Protein AF-G5SDX4-F1 (afdb_monomer)

pLDDT: mean 75.21, std 21.49, range [29.33, 97.44]

Organism: NCBI:txid913086

Sequence (169 aa):
MANFPASLLILNGKSADNQPLREAITLLRDEGIQIHVRVTWEKGDAQRYVDEARRLGVETVIAGGGDGTINEVSTALIQIRDGVAPALGLLPLGTANDFATSAGIPEALDKALKLAIAGNAMEIDMARVNDKTCFMARVNDKTCFKNLFYQYGDGRFWHPYYHRNAGKT

Secondary structure (DSSP, 8-state):
---PPPEEEEEEGGGTT-HHHHHHHHHHHHTT--EEEEEE-STTHHHHHHHHHHHHT-SEEEEEESHHHHHHHHHHHTT--SSPPPEEEEEE-SS--HHHHHTT--SSHHHHHHHHHHSPEEEEEEEEETTEEEEE---SS--EEEEEEEE-TTS-EE-TT--------

Mean predicted ali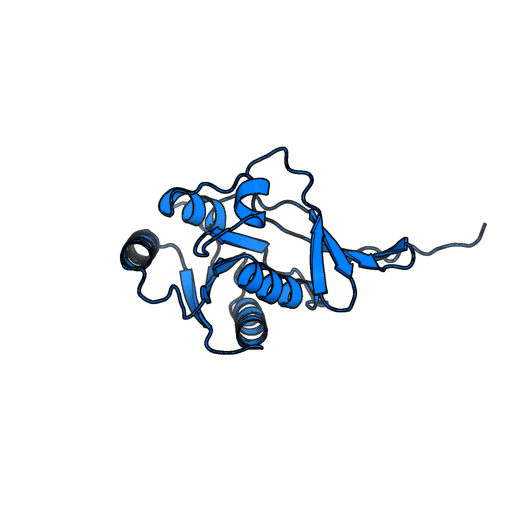gned error: 10.21 Å

Nearest PDB structures (foldseek):
  2p1r-assembly2_B  TM=9.571E-01  e=3.984E-21  Salmonella enterica subsp. enterica serovar Typhimurium str. LT2
  2p1r-assembly2_D  TM=9.545E-01  e=5.452E-21  Salmonella enterica subsp. enterica serovar Typhimurium str. LT2
  2jgr-assembly1_A  TM=9.583E-01  e=5.080E-18  Escherichia coli BL21
  2bon-assembly1_A  TM=9.652E-01  e=6.131E-18  Escherichia coli BL21(DE3)
  2bon-assembly2_B  TM=9.629E-01  e=1.475E-17  Escherichia coli BL21(DE3)

Solvent-accessible surface area (backbone atoms only — not comparable to full-atom values): 9658 Å² total; per-residue (Å²): 130,87,85,62,62,37,30,32,36,44,29,37,54,93,54,67,81,46,58,71,57,55,53,53,54,49,56,42,41,76,74,68,40,50,70,46,80,45,73,33,88,57,91,62,40,45,41,56,49,50,56,45,35,58,77,71,64,31,51,25,38,27,26,34,19,25,58,69,45,43,41,45,41,48,58,39,50,71,66,58,81,75,81,84,67,51,24,45,14,60,32,76,61,38,93,77,25,61,62,42,56,64,39,54,50,53,83,51,63,71,57,14,50,48,37,39,61,73,39,63,66,40,72,42,43,29,38,46,57,95,94,38,72,42,79,50,77,88,63,87,63,74,61,22,36,32,66,72,36,39,40,45,91,83,79,50,77,49,54,102,84,58,87,73,79,79,71,86,128

Structure (mmCIF, N/CA/C/O backbone):
data_AF-G5SDX4-F1
#
_entry.id   AF-G5SDX4-F1
#
loop_
_atom_site.group_PDB
_atom_site.id
_atom_site.type_symbol
_atom_site.label_atom_id
_atom_site.label_alt_id
_atom_site.label_comp_id
_atom_site.label_asym_id
_atom_site.label_entity_id
_atom_site.label_seq_id
_atom_site.pdbx_PDB_ins_code
_atom_site.Cartn_x
_atom_site.Cartn_y
_atom_site.Cartn_z
_atom_site.occupancy
_atom_site.B_iso_or_equiv
_atom_site.auth_seq_id
_atom_site.auth_comp_id
_atom_site.auth_asym_id
_atom_site.auth_atom_id
_atom_site.pdbx_PDB_model_num
ATOM 1 N N . MET A 1 1 ? -23.422 -2.905 11.699 1.00 45.56 1 MET A N 1
ATOM 2 C CA . MET A 1 1 ? -21.952 -2.766 11.619 1.00 45.56 1 MET A CA 1
ATOM 3 C C . MET A 1 1 ? -21.608 -2.471 10.175 1.00 45.56 1 MET A C 1
ATOM 5 O O . MET A 1 1 ? -22.150 -3.142 9.306 1.00 45.56 1 MET A O 1
ATOM 9 N N . ALA A 1 2 ? -20.837 -1.417 9.909 1.00 53.84 2 ALA A N 1
ATOM 10 C CA . ALA A 1 2 ? -20.382 -1.137 8.552 1.00 53.84 2 ALA A CA 1
ATOM 11 C C . ALA A 1 2 ? -19.448 -2.278 8.123 1.00 53.84 2 ALA A C 1
ATOM 13 O O . ALA A 1 2 ? -18.515 -2.609 8.851 1.00 53.84 2 ALA A O 1
ATOM 14 N N . ASN A 1 3 ? -19.748 -2.926 7.000 1.00 62.22 3 ASN A N 1
ATOM 15 C CA . ASN A 1 3 ? -18.909 -3.988 6.462 1.00 62.22 3 ASN A CA 1
ATOM 16 C C . ASN A 1 3 ? -17.729 -3.324 5.751 1.00 62.22 3 ASN A C 1
ATOM 18 O O . ASN A 1 3 ? -17.895 -2.813 4.644 1.00 62.22 3 ASN A O 1
ATOM 22 N N . PHE A 1 4 ? -16.575 -3.257 6.411 1.00 72.12 4 PHE A N 1
ATOM 23 C CA . PHE A 1 4 ? -15.359 -2.772 5.771 1.00 72.12 4 PHE A CA 1
ATOM 24 C C . PHE A 1 4 ? -14.707 -3.921 5.005 1.00 72.12 4 PHE A C 1
ATOM 26 O O . PHE A 1 4 ? -14.547 -5.007 5.570 1.00 72.12 4 PHE A O 1
ATOM 33 N N . PRO A 1 5 ? -14.335 -3.708 3.737 1.00 78.12 5 PRO A N 1
ATOM 34 C CA . PRO A 1 5 ? -13.662 -4.737 2.973 1.00 78.12 5 PRO A CA 1
ATOM 35 C C . PRO A 1 5 ? -12.299 -5.066 3.592 1.00 78.12 5 PRO A C 1
ATOM 37 O O . PRO A 1 5 ? -11.623 -4.199 4.156 1.00 78.12 5 PRO A O 1
ATOM 40 N N . ALA A 1 6 ? -11.887 -6.330 3.489 1.00 91.06 6 ALA A N 1
ATOM 41 C CA . ALA A 1 6 ? -10.579 -6.752 3.969 1.00 91.06 6 ALA A CA 1
ATOM 42 C C . ALA A 1 6 ? -9.470 -6.046 3.176 1.00 91.06 6 ALA A C 1
ATOM 44 O O . ALA A 1 6 ? -9.576 -5.857 1.960 1.00 91.06 6 ALA A O 1
ATOM 45 N N . SER A 1 7 ? -8.393 -5.678 3.868 1.00 92.75 7 SER A N 1
ATOM 46 C CA . SER A 1 7 ? -7.263 -4.953 3.287 1.00 92.75 7 SER A CA 1
ATOM 47 C C . SER A 1 7 ? -5.923 -5.573 3.677 1.00 92.75 7 SER A C 1
ATOM 49 O O . SER A 1 7 ? -5.791 -6.206 4.728 1.00 92.75 7 SER A O 1
ATOM 51 N N . LEU A 1 8 ? -4.909 -5.399 2.827 1.00 96.38 8 LEU A N 1
ATOM 52 C CA . LEU A 1 8 ? -3.530 -5.797 3.109 1.00 96.38 8 LEU A CA 1
ATOM 53 C C . LEU A 1 8 ? -2.595 -4.595 2.973 1.00 96.38 8 LEU A C 1
ATOM 55 O O . LEU A 1 8 ? -2.401 -4.071 1.883 1.00 96.38 8 LEU A O 1
ATOM 59 N N . LEU A 1 9 ? -1.983 -4.182 4.080 1.00 96.38 9 LEU A N 1
ATOM 60 C CA . LEU A 1 9 ? -0.945 -3.160 4.129 1.00 96.38 9 LEU A CA 1
ATOM 61 C C . LEU A 1 9 ? 0.430 -3.780 3.865 1.00 96.38 9 LEU A C 1
ATOM 63 O O . LEU A 1 9 ? 0.908 -4.605 4.647 1.00 96.38 9 LEU A O 1
ATOM 67 N N . ILE A 1 10 ? 1.077 -3.338 2.789 1.00 96.75 10 ILE A N 1
ATOM 68 C CA . ILE A 1 10 ? 2.476 -3.619 2.468 1.00 96.75 10 ILE A CA 1
ATOM 69 C C . ILE A 1 10 ? 3.306 -2.438 2.968 1.00 96.75 10 ILE A C 1
ATOM 71 O O . ILE A 1 10 ? 3.282 -1.356 2.385 1.00 96.75 10 ILE A O 1
ATOM 75 N N . LEU A 1 11 ? 4.018 -2.645 4.068 1.00 95.88 11 LEU A N 1
ATOM 76 C CA . LEU A 1 11 ? 4.805 -1.634 4.758 1.00 95.88 11 LEU A CA 1
ATOM 77 C C . LEU A 1 11 ? 6.280 -1.744 4.369 1.00 95.88 11 LEU A C 1
ATOM 79 O O . LEU A 1 11 ? 6.868 -2.824 4.430 1.00 95.88 11 LEU A O 1
ATOM 83 N N . ASN A 1 12 ? 6.895 -0.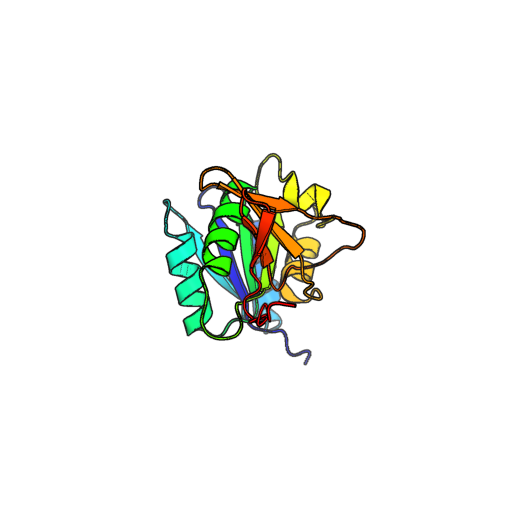620 4.014 1.00 92.94 12 ASN A N 1
ATOM 84 C CA . ASN A 1 12 ? 8.335 -0.554 3.811 1.00 92.94 12 ASN A CA 1
ATOM 85 C C . ASN A 1 12 ? 9.069 -0.854 5.127 1.00 92.94 12 ASN A C 1
ATOM 87 O O . ASN A 1 12 ? 8.750 -0.256 6.154 1.00 92.94 12 ASN A O 1
ATOM 91 N N . GLY A 1 13 ? 10.087 -1.720 5.099 1.00 89.44 13 GLY A N 1
ATOM 92 C CA . GLY A 1 13 ? 10.894 -2.043 6.280 1.00 89.44 13 GLY A CA 1
ATOM 93 C C . GLY A 1 13 ? 11.482 -0.825 7.004 1.00 89.44 13 GLY A C 1
ATOM 94 O O . GLY A 1 13 ? 11.585 -0.842 8.227 1.00 89.44 13 GLY A O 1
ATOM 95 N N . LYS A 1 14 ? 11.781 0.267 6.284 1.00 87.50 14 LYS A N 1
ATOM 96 C CA . LYS A 1 14 ? 12.267 1.534 6.869 1.00 87.50 14 LYS A CA 1
ATOM 97 C C . LYS A 1 14 ? 11.225 2.282 7.706 1.00 87.50 14 LYS A C 1
ATOM 99 O O . LYS A 1 14 ? 11.592 3.205 8.418 1.00 87.50 14 LYS A O 1
ATOM 104 N N . SER A 1 15 ? 9.951 1.918 7.588 1.00 86.50 15 SER A N 1
ATOM 105 C CA . SER A 1 15 ? 8.822 2.544 8.284 1.00 86.50 15 SER A CA 1
ATOM 106 C C . SER A 1 15 ? 8.154 1.581 9.279 1.00 86.50 15 SER A C 1
ATOM 108 O O . SER A 1 15 ? 7.056 1.855 9.763 1.00 86.50 15 SER A O 1
ATOM 110 N N . ALA A 1 16 ? 8.773 0.428 9.561 1.00 85.81 16 ALA A N 1
ATOM 111 C CA . ALA A 1 16 ? 8.187 -0.644 10.369 1.00 85.81 16 ALA A CA 1
ATOM 112 C C . ALA A 1 16 ? 8.127 -0.343 11.879 1.00 85.81 16 ALA A C 1
ATOM 114 O O . ALA A 1 16 ? 7.324 -0.939 12.603 1.00 85.81 16 ALA A O 1
ATOM 115 N N . ASP A 1 17 ? 8.960 0.578 12.356 1.00 88.69 17 ASP A N 1
ATOM 116 C CA . ASP A 1 17 ? 9.029 1.048 13.742 1.00 88.69 17 ASP A CA 1
ATOM 117 C C . ASP A 1 17 ? 8.058 2.206 14.039 1.00 88.69 17 ASP A C 1
ATOM 119 O O . ASP A 1 17 ? 8.057 2.754 15.141 1.00 88.69 17 ASP A O 1
ATOM 123 N N . ASN A 1 18 ? 7.179 2.549 13.092 1.00 89.56 18 ASN A N 1
ATOM 124 C CA . ASN A 1 18 ? 6.201 3.617 13.256 1.00 89.56 18 ASN A CA 1
ATOM 125 C C . ASN A 1 18 ? 5.128 3.242 14.299 1.00 89.56 18 ASN A C 1
ATOM 127 O O . ASN A 1 18 ? 4.150 2.544 14.016 1.00 89.56 18 ASN A O 1
ATOM 131 N N . GLN A 1 19 ? 5.330 3.714 15.529 1.00 91.12 19 GLN A N 1
ATOM 132 C CA . GLN A 1 19 ? 4.448 3.446 16.662 1.00 91.12 19 GLN A CA 1
ATOM 133 C C . GLN A 1 19 ? 3.023 4.015 16.474 1.00 91.12 19 GLN A C 1
ATOM 135 O O . GLN A 1 19 ? 2.074 3.248 16.660 1.00 91.12 19 GLN A O 1
ATOM 140 N N . PRO A 1 20 ? 2.828 5.269 16.007 1.00 90.56 20 PRO A N 1
ATOM 141 C CA . PRO A 1 20 ? 1.492 5.781 15.684 1.00 90.56 20 PRO A CA 1
ATOM 142 C C . PRO A 1 20 ? 0.721 4.916 14.677 1.00 90.56 20 PRO A C 1
ATOM 144 O O . PRO A 1 20 ? -0.483 4.710 14.819 1.00 90.56 20 PRO A O 1
ATOM 147 N N . LEU A 1 21 ? 1.406 4.359 13.672 1.00 91.50 21 LEU A N 1
ATOM 148 C CA . LEU A 1 21 ? 0.796 3.447 12.702 1.00 91.50 21 LEU A CA 1
ATOM 149 C C . LEU A 1 21 ? 0.330 2.148 13.353 1.00 91.50 21 LEU A C 1
ATOM 151 O O . LEU A 1 21 ? -0.766 1.667 13.064 1.00 91.50 21 LEU A O 1
ATOM 155 N N . ARG A 1 22 ? 1.152 1.577 14.234 1.00 92.38 22 ARG A N 1
ATOM 156 C CA . ARG A 1 22 ? 0.802 0.359 14.969 1.00 92.38 22 ARG A CA 1
ATOM 157 C C . ARG A 1 22 ? -0.449 0.567 15.818 1.00 92.38 22 ARG A C 1
ATOM 159 O O . ARG A 1 22 ? -1.332 -0.290 15.810 1.00 92.38 22 ARG A O 1
ATOM 166 N N . GLU A 1 23 ? -0.525 1.689 16.521 1.00 92.69 23 GLU A N 1
ATOM 167 C CA . GLU A 1 23 ? -1.681 2.060 17.341 1.00 92.69 23 GLU A CA 1
ATOM 168 C C . GLU A 1 23 ? -2.931 2.249 16.477 1.00 92.69 23 GLU A C 1
ATOM 170 O O . GLU A 1 23 ? -3.952 1.620 16.746 1.00 92.69 23 GLU A O 1
ATOM 175 N N . ALA A 1 24 ? -2.831 2.994 15.371 1.00 91.12 24 ALA A N 1
ATOM 176 C CA . ALA A 1 24 ? -3.942 3.193 14.441 1.00 91.12 24 ALA A CA 1
ATOM 177 C C . ALA A 1 24 ? -4.472 1.872 13.850 1.00 91.12 24 ALA A C 1
ATOM 179 O O . ALA A 1 24 ? -5.679 1.650 13.811 1.00 91.12 24 ALA A O 1
ATOM 180 N N . ILE A 1 25 ? -3.587 0.959 13.432 1.00 92.38 25 ILE A N 1
ATOM 181 C CA . ILE A 1 25 ? -3.988 -0.364 12.921 1.00 92.38 25 ILE A CA 1
ATOM 182 C C . ILE A 1 25 ? -4.669 -1.194 14.013 1.00 92.38 25 ILE A C 1
ATOM 184 O O . ILE A 1 25 ? -5.605 -1.936 13.720 1.00 92.38 25 ILE A O 1
ATOM 188 N N . THR A 1 26 ? -4.196 -1.098 15.257 1.00 93.12 26 THR A N 1
ATOM 189 C CA . THR A 1 26 ? -4.759 -1.849 16.388 1.00 93.12 26 THR A CA 1
ATOM 190 C C . THR A 1 26 ? -6.174 -1.371 16.688 1.00 93.12 26 THR A C 1
ATOM 192 O O . THR A 1 26 ? -7.085 -2.190 16.713 1.00 93.12 26 THR A O 1
ATOM 195 N N . LEU A 1 27 ? -6.381 -0.054 16.763 1.00 91.06 27 LEU A N 1
ATOM 196 C CA . LEU A 1 27 ? -7.704 0.545 16.952 1.00 91.06 27 LEU A CA 1
ATOM 197 C C . LEU A 1 27 ? -8.697 0.106 15.866 1.00 91.06 27 LEU A C 1
ATOM 199 O O . LEU A 1 27 ? -9.804 -0.320 16.174 1.00 91.06 27 LEU A O 1
ATOM 203 N N . LEU A 1 28 ? -8.290 0.127 14.594 1.00 89.50 28 LEU A N 1
ATOM 204 C CA . LEU A 1 28 ? -9.163 -0.301 13.494 1.00 89.50 28 LEU A CA 1
ATOM 205 C C . LEU A 1 28 ? -9.486 -1.803 13.547 1.00 89.50 28 LEU A C 1
ATOM 207 O O . LEU A 1 28 ? -10.594 -2.212 13.201 1.00 89.50 28 LEU A O 1
ATOM 211 N N . ARG A 1 29 ? -8.542 -2.638 13.994 1.00 92.12 29 ARG A N 1
ATOM 212 C CA . ARG A 1 29 ? -8.796 -4.072 14.204 1.00 92.12 29 ARG A CA 1
ATOM 213 C C . ARG A 1 29 ? -9.771 -4.314 15.350 1.00 92.12 29 ARG A C 1
ATOM 215 O O . ARG A 1 29 ? -10.634 -5.177 15.210 1.00 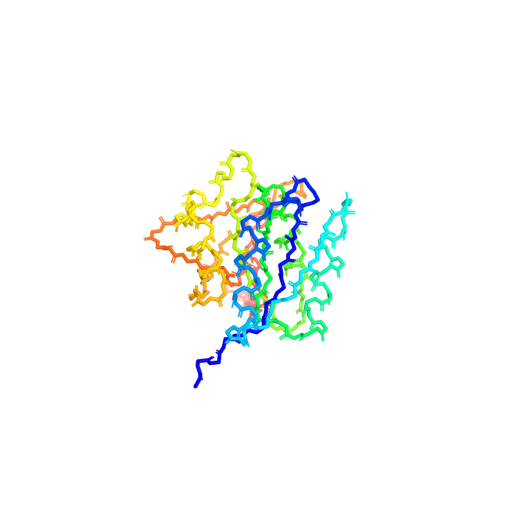92.12 29 ARG A O 1
ATOM 222 N N . ASP A 1 30 ? -9.670 -3.542 16.428 1.00 91.44 30 ASP A N 1
ATOM 223 C CA . ASP A 1 30 ? -10.601 -3.603 17.560 1.00 91.44 30 ASP A CA 1
ATOM 224 C C . ASP A 1 30 ? -12.020 -3.160 17.153 1.00 91.44 30 ASP A C 1
ATOM 226 O O . ASP A 1 30 ? -13.010 -3.680 17.666 1.00 91.44 30 ASP A O 1
ATOM 230 N N . GLU A 1 31 ? -12.135 -2.274 16.158 1.00 88.88 31 GLU A N 1
ATOM 231 C CA . GLU A 1 31 ? -13.402 -1.904 15.505 1.00 88.88 31 GLU A CA 1
ATOM 232 C C . GLU A 1 31 ? -13.949 -2.983 14.542 1.00 88.88 31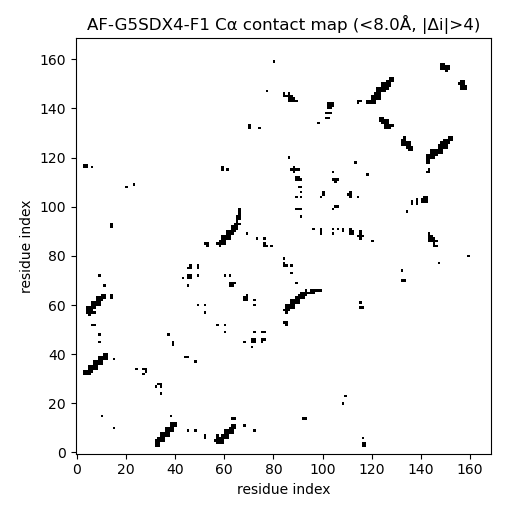 GLU A C 1
ATOM 234 O O . GLU A 1 31 ? -15.028 -2.821 13.964 1.00 88.88 31 GLU A O 1
ATOM 239 N N . GLY A 1 32 ? -13.237 -4.102 14.377 1.00 88.56 32 GLY A N 1
ATOM 240 C CA . GLY A 1 32 ? -13.635 -5.237 13.542 1.00 88.56 32 GLY A CA 1
ATOM 241 C C . GLY A 1 32 ? -13.162 -5.163 12.087 1.00 88.56 32 GLY A C 1
ATOM 242 O O . GLY A 1 32 ? -13.580 -5.985 11.269 1.00 88.56 32 GLY A O 1
ATOM 243 N N . ILE A 1 33 ? -12.291 -4.210 11.739 1.00 90.06 33 ILE A N 1
ATOM 244 C CA . ILE A 1 33 ? -11.752 -4.070 10.381 1.00 90.06 33 ILE A CA 1
ATOM 245 C C . ILE A 1 33 ? -10.624 -5.081 10.163 1.00 90.06 33 ILE A C 1
ATOM 247 O O . ILE A 1 33 ? -9.641 -5.141 10.907 1.00 90.06 33 ILE A O 1
ATOM 251 N N . GLN A 1 34 ? -10.728 -5.866 9.091 1.00 92.50 34 GLN A N 1
ATOM 252 C CA . GLN A 1 34 ? -9.705 -6.841 8.725 1.00 92.50 34 GLN A CA 1
ATOM 253 C C . GLN A 1 34 ? -8.560 -6.172 7.958 1.00 92.50 34 GLN A C 1
ATOM 255 O O . GLN A 1 34 ? -8.676 -5.863 6.772 1.00 92.50 34 GLN A O 1
ATOM 260 N N . ILE A 1 35 ? -7.436 -5.967 8.649 1.00 94.19 35 ILE A N 1
ATOM 261 C CA . ILE A 1 35 ? -6.215 -5.386 8.076 1.00 94.19 35 ILE A CA 1
ATOM 262 C C . ILE A 1 35 ? -5.057 -6.365 8.262 1.00 94.19 35 ILE A C 1
ATOM 264 O O . ILE A 1 35 ? -4.541 -6.541 9.373 1.00 94.19 35 ILE A O 1
ATOM 268 N N . HIS A 1 36 ? -4.608 -6.985 7.176 1.00 96.06 36 HIS A N 1
ATOM 269 C CA . HIS A 1 36 ? -3.363 -7.746 7.138 1.00 96.06 36 HIS A CA 1
ATOM 270 C C . HIS A 1 36 ? -2.178 -6.789 7.012 1.00 96.06 36 HIS A C 1
ATOM 272 O O . HIS A 1 36 ? -2.270 -5.772 6.337 1.00 96.06 36 HIS A O 1
ATOM 278 N N . VAL A 1 37 ? -1.051 -7.104 7.652 1.00 96.56 37 VAL A N 1
ATOM 279 C CA . VAL A 1 37 ? 0.169 -6.287 7.563 1.00 96.56 37 VAL A CA 1
ATOM 280 C C . VAL A 1 37 ? 1.323 -7.180 7.138 1.00 96.56 37 VAL A C 1
ATOM 282 O O . VAL A 1 37 ? 1.532 -8.251 7.716 1.00 96.56 37 VAL A O 1
ATOM 285 N N . ARG A 1 38 ? 2.063 -6.750 6.121 1.00 97.44 38 ARG A N 1
ATOM 286 C CA . ARG A 1 38 ? 3.277 -7.395 5.624 1.00 97.44 38 ARG A CA 1
ATOM 287 C C . ARG A 1 38 ? 4.373 -6.352 5.523 1.00 97.44 38 ARG A C 1
ATOM 289 O O . ARG A 1 38 ? 4.123 -5.250 5.052 1.00 97.44 38 ARG A O 1
ATOM 296 N N . VAL A 1 39 ? 5.569 -6.696 5.979 1.00 96.75 39 VAL A N 1
ATOM 297 C CA . VAL A 1 39 ? 6.729 -5.803 5.927 1.00 96.75 39 VAL A CA 1
ATOM 298 C C . VAL A 1 39 ? 7.664 -6.302 4.834 1.00 96.75 39 VAL A C 1
ATOM 300 O O . VAL A 1 39 ? 7.958 -7.500 4.774 1.00 96.75 39 VAL A O 1
ATOM 303 N N . THR A 1 40 ? 8.083 -5.405 3.946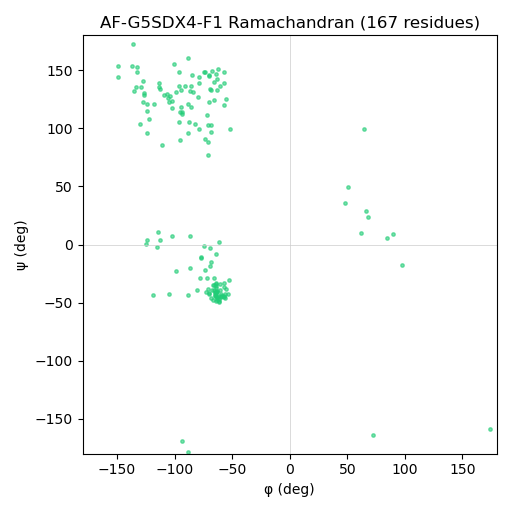 1.00 95.12 40 THR A N 1
ATOM 304 C CA . THR A 1 40 ? 9.076 -5.706 2.911 1.00 95.12 40 THR A CA 1
ATOM 305 C C . THR A 1 40 ? 10.487 -5.547 3.461 1.00 95.12 40 THR A C 1
ATOM 307 O O . THR A 1 40 ? 10.757 -4.682 4.297 1.00 95.12 40 THR A O 1
ATOM 310 N N . TRP A 1 41 ? 11.392 -6.386 2.976 1.00 92.38 41 TRP A N 1
ATOM 311 C CA . TRP A 1 41 ? 12.815 -6.351 3.284 1.00 92.38 41 TRP A CA 1
ATOM 312 C C . TRP A 1 41 ? 13.641 -6.119 2.016 1.00 92.38 41 TRP A C 1
ATOM 314 O O . TRP A 1 41 ? 14.531 -5.269 2.010 1.00 92.38 41 TRP A O 1
ATOM 324 N N . GLU A 1 42 ? 13.292 -6.796 0.920 1.00 90.81 42 GLU A N 1
ATOM 325 C CA . GLU A 1 42 ? 13.987 -6.687 -0.363 1.00 90.81 42 GLU A CA 1
ATOM 326 C C . GLU A 1 42 ? 13.040 -6.581 -1.567 1.00 90.81 42 GLU A C 1
ATOM 328 O O . GLU A 1 42 ? 11.816 -6.716 -1.472 1.00 90.81 42 GLU A O 1
ATOM 333 N N . LYS A 1 43 ? 13.627 -6.316 -2.740 1.00 85.88 43 LYS A N 1
ATOM 334 C CA . LYS A 1 43 ? 12.884 -6.249 -4.002 1.00 85.88 43 LYS A CA 1
ATOM 335 C C . LYS A 1 43 ? 12.207 -7.586 -4.293 1.00 85.88 43 LYS A C 1
ATOM 337 O O . LYS A 1 43 ? 12.827 -8.637 -4.195 1.00 85.88 43 LYS A O 1
ATOM 342 N N . GLY A 1 44 ? 10.952 -7.527 -4.728 1.00 88.44 44 GLY A N 1
ATOM 343 C CA . GLY A 1 44 ? 10.135 -8.709 -5.025 1.00 88.44 44 GLY A CA 1
ATOM 344 C C . GLY A 1 44 ? 9.197 -9.115 -3.886 1.00 88.44 44 GLY A C 1
ATOM 345 O O . GLY A 1 44 ? 8.184 -9.763 -4.147 1.00 88.44 44 GLY A O 1
ATOM 346 N N . ASP A 1 45 ? 9.435 -8.649 -2.656 1.00 94.12 45 ASP A N 1
ATOM 347 C CA . ASP A 1 45 ? 8.514 -8.884 -1.539 1.00 94.12 45 ASP A CA 1
ATOM 348 C C . ASP A 1 45 ? 7.125 -8.289 -1.806 1.00 94.12 45 ASP A C 1
ATOM 350 O O . ASP A 1 45 ? 6.113 -8.924 -1.512 1.00 94.12 45 ASP A O 1
ATOM 354 N N . ALA A 1 46 ? 7.062 -7.102 -2.420 1.00 93.25 46 ALA A N 1
ATOM 355 C CA . ALA A 1 46 ? 5.799 -6.472 -2.800 1.00 93.25 46 ALA A CA 1
ATOM 356 C C . ALA A 1 46 ? 4.961 -7.378 -3.719 1.00 93.25 46 ALA A C 1
ATOM 358 O O . ALA A 1 46 ? 3.776 -7.571 -3.462 1.00 93.25 46 ALA A O 1
ATOM 359 N N . GLN A 1 47 ? 5.582 -8.001 -4.730 1.00 93.06 47 GLN A N 1
ATOM 360 C CA . GLN A 1 47 ? 4.908 -8.956 -5.617 1.00 93.06 47 GLN A CA 1
ATOM 361 C C . GLN A 1 47 ? 4.383 -10.160 -4.830 1.00 93.06 47 GLN A C 1
ATOM 363 O O . GLN A 1 47 ? 3.205 -10.499 -4.932 1.00 93.06 47 GLN A O 1
ATOM 368 N N . ARG A 1 48 ? 5.230 -10.756 -3.979 1.00 95.50 48 ARG A N 1
ATOM 369 C CA . ARG A 1 48 ? 4.857 -11.907 -3.144 1.00 95.50 48 ARG A CA 1
ATOM 370 C C . ARG A 1 48 ? 3.633 -11.608 -2.275 1.00 95.50 48 ARG A C 1
ATOM 372 O O . ARG A 1 48 ? 2.747 -12.455 -2.150 1.00 95.50 48 ARG A O 1
ATOM 379 N N . TYR A 1 49 ? 3.582 -10.418 -1.681 1.00 97.12 49 TYR A N 1
ATOM 380 C CA . TYR A 1 49 ? 2.476 -10.005 -0.818 1.00 97.12 49 TYR A CA 1
ATOM 381 C C . TYR A 1 49 ? 1.227 -9.579 -1.590 1.00 97.12 49 TYR A C 1
ATOM 383 O O . TYR A 1 49 ? 0.126 -9.792 -1.092 1.00 97.12 49 TYR A O 1
ATOM 391 N N . VAL A 1 50 ? 1.356 -9.052 -2.809 1.00 94.31 50 VAL A N 1
ATOM 392 C CA . VAL A 1 50 ? 0.206 -8.837 -3.702 1.00 94.31 50 VAL A CA 1
ATOM 393 C C . VAL A 1 50 ? -0.421 -10.174 -4.111 1.00 94.31 50 VAL A C 1
ATOM 395 O O . VAL A 1 50 ? -1.641 -10.320 -4.074 1.00 94.31 50 VAL A O 1
ATOM 398 N N . ASP A 1 51 ? 0.383 -11.193 -4.409 1.00 93.50 51 ASP A N 1
ATOM 399 C CA . ASP A 1 51 ? -0.147 -12.530 -4.701 1.00 93.50 51 ASP A CA 1
ATOM 400 C C . ASP A 1 51 ? -0.815 -13.161 -3.470 1.00 93.50 51 ASP A C 1
ATOM 402 O O . ASP A 1 51 ? -1.815 -13.873 -3.583 1.00 93.50 51 ASP A O 1
ATOM 406 N N . GLU A 1 52 ? -0.286 -12.892 -2.275 1.00 95.12 52 GLU A N 1
ATOM 407 C CA . GLU A 1 52 ? -0.924 -13.273 -1.014 1.00 95.12 52 GLU A CA 1
ATOM 408 C C . GLU A 1 52 ? -2.257 -12.552 -0.802 1.00 95.12 52 GLU A C 1
ATOM 410 O O . GLU A 1 52 ? -3.248 -13.202 -0.476 1.00 95.12 52 GLU A O 1
ATOM 415 N N . ALA A 1 53 ? -2.306 -11.246 -1.063 1.00 93.94 53 ALA A N 1
ATOM 416 C CA . ALA A 1 53 ? -3.516 -10.435 -0.998 1.00 93.94 53 ALA A CA 1
ATOM 417 C C . ALA A 1 53 ? -4.639 -11.033 -1.862 1.00 93.94 53 ALA A C 1
ATOM 419 O O . ALA A 1 53 ? -5.774 -11.162 -1.405 1.00 93.94 53 ALA A O 1
ATOM 420 N N . ARG A 1 54 ? -4.308 -11.497 -3.075 1.00 91.44 54 ARG A N 1
ATOM 421 C CA . ARG A 1 54 ? -5.266 -12.186 -3.955 1.00 91.44 54 ARG A CA 1
ATOM 422 C C . ARG A 1 54 ? -5.793 -13.484 -3.355 1.00 91.44 54 ARG A C 1
ATOM 424 O O . ARG A 1 54 ? -6.991 -13.729 -3.417 1.00 91.44 54 ARG A O 1
ATOM 431 N N . ARG A 1 55 ? -4.919 -14.313 -2.772 1.00 91.69 55 ARG A N 1
ATOM 432 C CA . ARG A 1 55 ? -5.333 -15.573 -2.123 1.00 91.69 55 ARG A CA 1
ATOM 433 C C . ARG A 1 55 ? -6.226 -15.330 -0.909 1.00 91.69 55 ARG A C 1
ATOM 435 O O . ARG A 1 55 ? -7.107 -16.137 -0.640 1.00 91.69 55 ARG A O 1
ATOM 442 N N . LEU A 1 56 ? -5.995 -14.229 -0.199 1.00 91.69 56 LEU A N 1
ATOM 443 C CA . LEU A 1 56 ? -6.814 -13.791 0.930 1.00 91.69 56 LEU A CA 1
ATOM 444 C C . LEU A 1 56 ? -8.136 -13.138 0.497 1.00 91.69 56 LEU A C 1
ATOM 446 O O . LEU A 1 56 ? -8.999 -12.925 1.341 1.00 91.69 56 LEU A O 1
ATOM 450 N N . GLY A 1 57 ? -8.305 -12.826 -0.792 1.00 90.31 57 GLY A N 1
ATOM 451 C CA . GLY A 1 57 ? -9.509 -12.179 -1.309 1.00 90.31 57 GLY A CA 1
ATOM 452 C C . GLY A 1 57 ? -9.705 -10.753 -0.793 1.00 90.31 57 GLY A C 1
ATOM 453 O O . GLY A 1 57 ? -10.843 -10.313 -0.656 1.00 90.31 57 GLY A O 1
ATOM 454 N N . VAL A 1 58 ? -8.620 -10.036 -0.471 1.00 90.75 58 VAL A N 1
ATOM 455 C CA . VAL A 1 58 ? -8.725 -8.642 -0.011 1.00 90.75 58 VAL A CA 1
ATOM 456 C C . VAL A 1 58 ? -9.146 -7.732 -1.162 1.00 90.75 58 VAL A C 1
ATOM 458 O O . VAL A 1 58 ? -8.714 -7.919 -2.302 1.00 90.75 58 VAL A O 1
ATOM 461 N N . GLU A 1 59 ? -9.946 -6.710 -0.871 1.00 89.31 59 GLU A N 1
ATOM 462 C CA . GLU A 1 59 ? -10.378 -5.763 -1.905 1.00 89.31 59 GLU A CA 1
ATOM 463 C C . GLU A 1 59 ? -9.383 -4.623 -2.106 1.00 89.31 59 GLU A C 1
ATOM 465 O O . GLU A 1 59 ? -9.394 -4.007 -3.171 1.00 89.31 59 GLU A O 1
ATOM 470 N N . THR A 1 60 ? -8.509 -4.369 -1.124 1.00 90.75 60 THR A N 1
ATOM 471 C CA . THR A 1 60 ? -7.526 -3.282 -1.177 1.00 90.75 60 THR A CA 1
ATOM 472 C C . THR A 1 60 ? -6.145 -3.733 -0.713 1.00 90.75 60 THR A C 1
ATOM 474 O O . THR A 1 60 ? -5.984 -4.305 0.366 1.00 90.75 60 THR A O 1
ATOM 477 N N . VAL A 1 61 ? -5.123 -3.403 -1.500 1.00 94.81 61 VAL A N 1
ATOM 478 C CA . VAL A 1 61 ? -3.713 -3.454 -1.110 1.00 94.81 61 VAL A CA 1
ATOM 479 C C . VAL A 1 61 ? -3.221 -2.031 -0.865 1.00 94.81 61 VAL A C 1
ATOM 481 O O . VAL A 1 61 ? -3.296 -1.176 -1.741 1.00 94.81 61 VAL A O 1
ATOM 484 N N . ILE A 1 62 ? -2.708 -1.769 0.333 1.00 94.50 62 ILE A N 1
ATOM 485 C CA . ILE A 1 62 ? -2.249 -0.447 0.761 1.00 94.50 62 ILE A CA 1
ATOM 486 C C . ILE A 1 62 ? -0.722 -0.407 0.681 1.00 94.50 62 ILE A C 1
ATOM 488 O O . ILE A 1 62 ? -0.047 -1.223 1.307 1.00 94.50 62 ILE A O 1
ATOM 492 N N . ALA A 1 63 ? -0.166 0.550 -0.060 1.00 94.25 63 ALA A N 1
ATOM 493 C CA . ALA A 1 63 ? 1.269 0.805 -0.113 1.00 94.25 63 ALA A CA 1
ATOM 494 C C . ALA A 1 63 ? 1.674 1.781 1.005 1.00 94.25 63 ALA A C 1
ATOM 496 O O . ALA A 1 63 ? 1.409 2.979 0.921 1.00 94.25 63 ALA A O 1
ATOM 497 N N . GLY A 1 64 ? 2.312 1.260 2.056 1.00 94.00 64 GLY A N 1
ATOM 498 C CA . GLY A 1 64 ? 2.844 2.020 3.187 1.00 94.00 64 GLY A CA 1
ATOM 499 C C . GLY A 1 64 ? 4.316 2.350 3.010 1.00 94.00 64 GLY A C 1
ATOM 500 O O . GLY A 1 64 ? 5.186 1.590 3.428 1.00 94.00 64 GLY A O 1
ATOM 501 N N . GLY A 1 65 ? 4.609 3.491 2.400 1.00 91.19 65 GLY A N 1
ATOM 502 C CA . GLY A 1 65 ? 5.980 3.903 2.122 1.00 91.19 65 GLY A CA 1
ATOM 503 C C . GLY A 1 65 ? 6.036 5.179 1.294 1.00 91.19 65 GLY A C 1
ATOM 504 O O . GLY A 1 65 ? 5.083 5.952 1.271 1.00 91.19 65 GLY A O 1
ATOM 505 N N . GLY A 1 66 ? 7.169 5.387 0.623 1.00 88.88 66 GLY A N 1
ATOM 506 C CA . GLY A 1 66 ? 7.328 6.447 -0.377 1.00 88.88 66 GLY A CA 1
ATOM 507 C C . GLY A 1 66 ? 7.043 5.967 -1.800 1.00 88.88 66 GLY A C 1
ATOM 508 O O . GLY A 1 66 ? 6.613 4.831 -2.015 1.00 88.88 66 GLY A O 1
ATOM 509 N N . ASP A 1 67 ? 7.380 6.798 -2.787 1.00 85.50 67 ASP A N 1
ATOM 510 C CA . ASP A 1 67 ? 7.065 6.558 -4.204 1.00 85.50 67 ASP A CA 1
ATOM 511 C C . ASP A 1 67 ? 7.617 5.228 -4.735 1.00 85.50 67 ASP A C 1
ATOM 513 O O . ASP A 1 67 ? 6.967 4.559 -5.533 1.00 85.50 67 ASP A O 1
ATOM 517 N N . GLY A 1 68 ? 8.778 4.782 -4.242 1.00 86.62 68 GLY A N 1
ATOM 518 C CA . GLY A 1 68 ? 9.341 3.476 -4.600 1.00 86.62 68 GLY A CA 1
ATOM 519 C C . GLY A 1 68 ? 8.464 2.298 -4.161 1.00 86.62 68 GLY A C 1
ATOM 520 O O . GLY A 1 68 ? 8.264 1.362 -4.926 1.00 86.62 68 GLY A O 1
ATOM 521 N N . THR A 1 69 ? 7.884 2.360 -2.959 1.00 90.88 69 THR A N 1
ATOM 522 C CA . THR A 1 69 ? 6.968 1.317 -2.458 1.00 90.88 69 THR A CA 1
ATOM 523 C C . THR A 1 69 ? 5.656 1.341 -3.229 1.00 90.88 69 THR A C 1
ATOM 525 O O . THR A 1 69 ? 5.157 0.294 -3.632 1.00 90.88 69 THR A O 1
ATOM 528 N N . ILE A 1 70 ? 5.136 2.537 -3.508 1.00 89.06 70 ILE A N 1
ATOM 529 C CA . ILE A 1 70 ? 3.934 2.715 -4.325 1.00 89.06 70 ILE A CA 1
ATOM 530 C C . ILE A 1 70 ? 4.152 2.125 -5.727 1.00 89.06 70 ILE A C 1
ATOM 532 O O . ILE A 1 70 ? 3.295 1.403 -6.239 1.00 89.06 70 ILE A O 1
ATOM 536 N N . ASN A 1 71 ? 5.323 2.360 -6.322 1.00 87.12 71 ASN A N 1
ATOM 537 C CA . ASN A 1 71 ? 5.708 1.813 -7.618 1.00 87.12 71 ASN A CA 1
ATOM 538 C C . ASN A 1 71 ? 5.760 0.281 -7.618 1.00 87.12 71 ASN A C 1
ATOM 540 O O . ASN A 1 71 ? 5.169 -0.342 -8.497 1.00 87.12 71 ASN A O 1
ATOM 544 N N . GLU A 1 72 ? 6.428 -0.325 -6.635 1.00 90.00 72 GLU A N 1
ATOM 545 C CA . GLU A 1 72 ? 6.558 -1.782 -6.535 1.00 90.00 72 GLU A CA 1
ATOM 546 C C . GLU A 1 72 ? 5.197 -2.467 -6.385 1.00 90.00 72 GLU A C 1
ATOM 548 O O . GLU A 1 72 ? 4.895 -3.409 -7.118 1.00 90.00 72 GLU A O 1
ATOM 553 N N . VAL A 1 73 ? 4.346 -1.957 -5.489 1.00 91.81 73 VAL A N 1
ATOM 554 C CA . VAL A 1 73 ? 2.999 -2.503 -5.263 1.00 91.81 73 VAL A CA 1
ATOM 555 C C . VAL A 1 73 ? 2.133 -2.348 -6.510 1.00 91.81 73 VAL A C 1
ATOM 557 O O . VAL A 1 73 ? 1.472 -3.294 -6.929 1.00 91.81 73 VAL A O 1
ATOM 560 N N . SER A 1 74 ? 2.165 -1.185 -7.155 1.00 88.94 74 SER A N 1
ATOM 561 C CA . SER A 1 74 ? 1.328 -0.945 -8.334 1.00 88.94 74 SER A CA 1
ATOM 562 C C . SER A 1 74 ? 1.802 -1.738 -9.544 1.00 88.94 74 SER A C 1
ATOM 564 O O . SER A 1 74 ? 0.988 -2.297 -10.272 1.00 88.94 74 SER A O 1
ATOM 566 N N . THR A 1 75 ? 3.119 -1.864 -9.718 1.00 87.81 75 THR A N 1
ATOM 567 C CA . THR A 1 75 ? 3.721 -2.725 -10.743 1.00 87.81 75 THR A CA 1
ATOM 568 C C . THR A 1 75 ? 3.330 -4.187 -10.542 1.00 87.81 75 THR A C 1
ATOM 570 O O . THR A 1 75 ? 3.152 -4.905 -11.524 1.00 87.81 75 THR A O 1
ATOM 573 N N . ALA A 1 76 ? 3.163 -4.637 -9.298 1.00 90.25 76 ALA A N 1
ATOM 574 C CA . ALA A 1 76 ? 2.658 -5.972 -9.011 1.00 90.25 76 ALA A CA 1
ATOM 575 C C . ALA A 1 76 ? 1.152 -6.108 -9.296 1.00 90.25 76 ALA A C 1
ATOM 577 O O . ALA A 1 76 ? 0.724 -7.098 -9.887 1.00 90.25 76 ALA A O 1
ATOM 578 N N . LEU A 1 77 ? 0.348 -5.097 -8.950 1.00 88.06 77 LEU A N 1
ATOM 579 C CA . LEU A 1 77 ? -1.096 -5.096 -9.204 1.00 88.06 77 LEU A CA 1
ATOM 580 C C . LEU A 1 77 ? -1.433 -5.118 -10.704 1.00 88.06 77 LEU A C 1
ATOM 582 O O . LEU A 1 77 ? -2.314 -5.871 -11.110 1.00 88.06 77 LEU A O 1
ATOM 586 N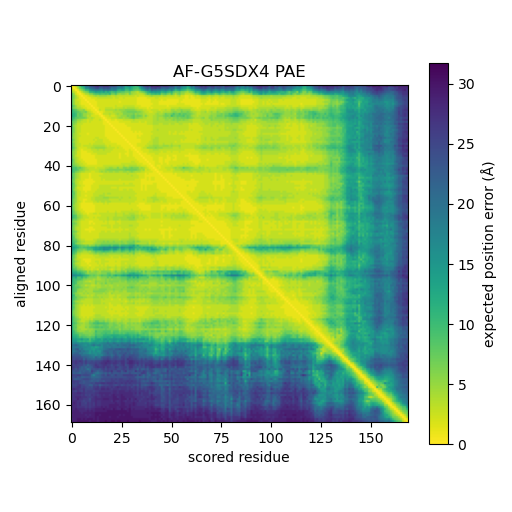 N . ILE A 1 78 ? -0.713 -4.370 -11.550 1.00 85.31 78 ILE A N 1
ATOM 587 C CA . ILE A 1 78 ? -0.968 -4.363 -13.008 1.00 85.31 78 ILE A CA 1
ATOM 588 C C . ILE A 1 78 ? -0.603 -5.670 -13.712 1.00 85.31 78 ILE A C 1
ATOM 590 O O . ILE A 1 78 ? -1.035 -5.906 -14.838 1.00 85.31 78 ILE A O 1
ATOM 594 N N . GLN A 1 79 ? 0.218 -6.514 -13.085 1.00 84.06 79 GLN A N 1
ATOM 595 C CA . GLN A 1 79 ? 0.572 -7.820 -13.640 1.00 84.06 79 GLN A CA 1
ATOM 596 C C . GLN A 1 79 ? -0.549 -8.850 -13.457 1.00 84.06 79 GLN A C 1
ATOM 598 O O . GLN A 1 79 ? -0.505 -9.916 -14.073 1.00 84.06 79 GLN A O 1
ATOM 603 N N . ILE A 1 80 ? -1.571 -8.535 -12.656 1.00 83.19 80 ILE A N 1
ATOM 604 C CA . ILE A 1 80 ? -2.735 -9.392 -12.448 1.00 83.19 80 ILE A CA 1
ATOM 605 C C . ILE A 1 80 ? -3.597 -9.379 -13.713 1.00 83.19 80 ILE A C 1
ATOM 607 O O . ILE A 1 80 ? -4.216 -8.373 -14.049 1.00 83.19 80 ILE A O 1
ATOM 611 N N . ARG A 1 81 ? -3.645 -10.518 -14.410 1.00 77.75 81 ARG A N 1
ATOM 612 C CA . ARG A 1 81 ? -4.452 -10.691 -15.631 1.00 77.75 81 ARG A CA 1
ATOM 613 C C . ARG A 1 81 ? -5.787 -11.390 -15.398 1.00 77.75 81 ARG A C 1
ATOM 615 O O . ARG A 1 81 ? -6.702 -11.213 -16.193 1.00 77.75 81 ARG A O 1
ATOM 622 N N . ASP A 1 82 ? -5.896 -12.152 -14.313 1.00 77.69 82 ASP A N 1
ATOM 623 C CA . ASP A 1 82 ? -7.065 -12.983 -14.036 1.00 77.69 82 ASP A CA 1
ATOM 624 C C . ASP A 1 82 ? -7.924 -12.379 -12.919 1.00 77.69 82 ASP A C 1
ATOM 626 O O . ASP A 1 82 ? -7.448 -12.145 -11.803 1.00 77.69 82 ASP A O 1
ATOM 630 N N . GLY A 1 83 ? -9.214 -12.193 -13.191 1.00 75.81 83 GLY A N 1
ATOM 631 C CA . GLY A 1 83 ? -10.180 -11.677 -12.220 1.00 75.81 83 GLY A CA 1
ATOM 632 C C . GLY A 1 83 ? -10.029 -10.183 -11.917 1.00 75.81 83 GLY A C 1
ATOM 633 O O . GLY A 1 83 ? -9.408 -9.424 -12.658 1.00 75.81 83 GLY A O 1
ATOM 634 N N . VAL A 1 84 ? -10.648 -9.747 -10.819 1.00 76.94 84 VAL A N 1
ATOM 635 C CA . VAL A 1 84 ? -10.598 -8.351 -10.369 1.00 76.94 84 VAL A CA 1
ATOM 636 C C . VAL A 1 84 ? -9.378 -8.165 -9.471 1.00 76.94 84 VAL A C 1
ATOM 638 O O . VAL A 1 84 ? -9.244 -8.842 -8.452 1.00 76.94 84 VAL A O 1
ATOM 641 N N . ALA A 1 85 ? -8.480 -7.256 -9.853 1.00 83.69 85 ALA A N 1
ATOM 642 C CA . ALA A 1 85 ? -7.348 -6.878 -9.017 1.00 83.69 85 ALA A CA 1
ATOM 643 C C . ALA A 1 85 ? -7.822 -6.070 -7.789 1.00 83.69 85 ALA A C 1
ATOM 645 O O . ALA A 1 85 ? -8.771 -5.284 -7.910 1.00 83.69 85 ALA A O 1
ATOM 646 N N . PRO A 1 86 ? -7.162 -6.214 -6.624 1.00 89.00 86 PRO A N 1
ATOM 647 C CA . PRO A 1 86 ? -7.392 -5.325 -5.493 1.00 89.00 86 PRO A CA 1
ATOM 648 C C . PRO A 1 86 ? -7.148 -3.857 -5.868 1.00 89.00 86 PRO A C 1
ATOM 650 O O . PRO A 1 86 ? -6.286 -3.545 -6.693 1.00 89.00 86 PRO A O 1
ATOM 653 N N . ALA A 1 87 ? -7.883 -2.953 -5.228 1.00 90.31 87 ALA A N 1
ATOM 654 C CA . ALA A 1 87 ? -7.614 -1.524 -5.268 1.00 90.31 87 ALA A CA 1
ATOM 655 C C . ALA A 1 87 ? -6.236 -1.218 -4.663 1.00 90.31 87 ALA A C 1
ATOM 657 O O . ALA A 1 87 ? -5.778 -1.913 -3.757 1.00 90.31 87 ALA A O 1
ATOM 658 N N . LEU A 1 88 ? -5.599 -0.147 -5.122 1.00 90.69 88 LEU A N 1
ATOM 659 C CA . LEU A 1 88 ? -4.411 0.423 -4.506 1.00 90.69 88 LEU A CA 1
ATOM 660 C C . LEU A 1 88 ? -4.820 1.549 -3.548 1.00 90.69 88 LEU A C 1
ATOM 662 O O . LEU A 1 88 ? -5.358 2.578 -3.966 1.00 90.69 88 LEU A O 1
ATOM 666 N N . GLY A 1 89 ? -4.505 1.363 -2.270 1.00 91.25 89 GLY A N 1
ATOM 667 C CA . GLY A 1 89 ? -4.517 2.413 -1.255 1.00 91.25 89 GLY A CA 1
ATOM 668 C C . GLY A 1 89 ? -3.119 2.998 -1.055 1.00 91.25 89 GLY A C 1
ATOM 669 O O . GLY A 1 89 ? -2.119 2.290 -1.183 1.00 91.25 89 GLY A O 1
ATOM 670 N N . LEU A 1 90 ? -3.035 4.282 -0.708 1.00 90.94 90 LEU A N 1
ATOM 671 C CA . LEU A 1 90 ? -1.766 4.952 -0.423 1.00 90.94 90 LEU A CA 1
ATOM 672 C C . LEU A 1 90 ? -1.679 5.349 1.044 1.00 90.94 90 LEU A C 1
ATOM 674 O O . LEU A 1 90 ? -2.616 5.924 1.595 1.00 90.94 90 LEU A O 1
ATOM 678 N N . LEU A 1 91 ? -0.522 5.095 1.648 1.00 91.56 91 LEU A N 1
ATOM 679 C CA . LEU A 1 91 ? -0.195 5.563 2.983 1.00 91.56 91 LEU A CA 1
ATOM 680 C C . LEU A 1 91 ? 1.188 6.244 2.939 1.00 91.56 91 LEU A C 1
ATOM 682 O O . LEU A 1 91 ? 2.201 5.545 2.830 1.00 91.56 91 LEU A O 1
ATOM 686 N N . PRO A 1 92 ? 1.237 7.593 2.967 1.00 87.69 92 PRO A N 1
ATOM 687 C CA . PRO A 1 92 ? 2.455 8.367 2.732 1.00 87.69 92 PRO A CA 1
ATOM 688 C C . PRO A 1 92 ? 3.401 8.281 3.935 1.00 87.69 92 PRO A C 1
ATOM 690 O O . PRO 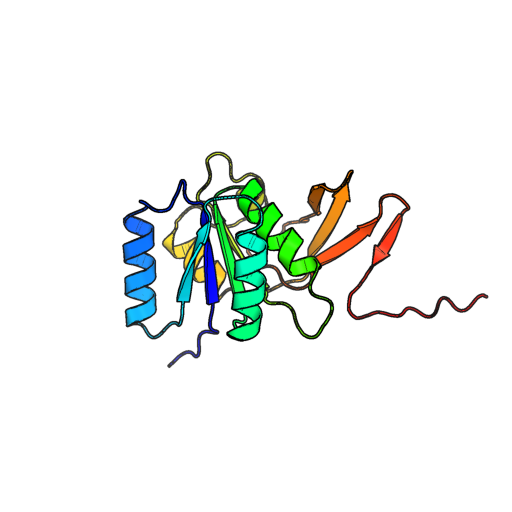A 1 92 ? 3.322 9.073 4.869 1.00 87.69 92 PRO A O 1
ATOM 693 N N . LEU A 1 93 ? 4.297 7.293 3.927 1.00 87.88 93 LEU A N 1
ATOM 694 C CA . LEU A 1 93 ? 5.271 7.047 5.004 1.00 87.88 93 LEU A CA 1
ATOM 695 C C . LEU A 1 93 ? 6.723 7.298 4.571 1.00 87.88 93 LEU A C 1
ATOM 697 O O . LEU A 1 93 ? 7.652 7.018 5.328 1.00 87.88 93 LEU A O 1
ATOM 701 N N . GLY A 1 94 ? 6.935 7.771 3.340 1.00 79.69 94 GLY A N 1
ATOM 702 C CA . GLY A 1 94 ? 8.244 8.160 2.820 1.00 79.69 94 GLY A CA 1
ATOM 703 C C . GLY A 1 94 ? 8.602 9.621 3.105 1.00 79.69 94 GLY A C 1
ATOM 704 O O . GLY A 1 94 ? 7.847 10.356 3.731 1.00 79.69 94 GLY A O 1
ATOM 705 N N . THR A 1 95 ? 9.776 10.041 2.629 1.00 74.31 95 THR A N 1
ATOM 706 C CA . THR A 1 95 ? 10.324 11.389 2.872 1.00 74.31 95 THR A CA 1
ATOM 707 C C . THR A 1 95 ? 9.737 12.468 1.956 1.00 74.31 95 THR A C 1
ATOM 709 O O . THR A 1 95 ? 9.522 13.579 2.421 1.00 74.31 95 THR A O 1
ATOM 712 N N . ALA A 1 96 ? 9.503 12.164 0.673 1.00 71.44 96 ALA A N 1
ATOM 713 C CA . ALA A 1 96 ? 9.008 13.136 -0.314 1.00 71.44 96 ALA A CA 1
ATOM 714 C C . ALA A 1 96 ? 7.520 12.928 -0.645 1.00 71.44 96 ALA A C 1
ATOM 716 O O . ALA A 1 96 ? 6.756 13.884 -0.658 1.00 71.44 96 ALA A O 1
ATOM 717 N N . ASN A 1 97 ? 7.090 11.668 -0.816 1.00 79.50 97 ASN A N 1
ATOM 718 C CA . ASN A 1 97 ? 5.697 11.279 -1.086 1.00 79.50 97 ASN A CA 1
ATOM 719 C C . ASN A 1 97 ? 5.038 12.108 -2.203 1.00 79.50 97 ASN A C 1
ATOM 721 O O . ASN A 1 97 ? 3.842 12.395 -2.129 1.00 79.50 97 ASN A O 1
ATOM 725 N N . ASP A 1 98 ? 5.799 12.480 -3.236 1.00 78.62 98 ASP A N 1
ATOM 726 C CA . ASP A 1 98 ? 5.351 13.411 -4.278 1.00 78.62 98 ASP A CA 1
ATOM 727 C C . ASP A 1 98 ? 4.067 12.910 -4.954 1.00 78.62 98 ASP A C 1
ATOM 729 O O . ASP A 1 98 ? 3.150 13.687 -5.251 1.00 78.62 98 ASP A O 1
ATOM 733 N N . PHE A 1 99 ? 3.951 11.590 -5.143 1.00 76.81 99 PHE A N 1
ATOM 734 C CA . PHE A 1 99 ? 2.752 10.993 -5.713 1.00 76.81 99 PHE A CA 1
ATOM 735 C C . PHE A 1 99 ? 1.539 11.092 -4.783 1.00 76.81 99 PHE A C 1
ATOM 737 O O . PHE A 1 99 ? 0.463 11.486 -5.220 1.00 76.81 99 PHE A O 1
ATOM 744 N N . ALA A 1 100 ? 1.692 10.776 -3.497 1.00 79.25 100 ALA A N 1
ATOM 745 C CA . ALA A 1 100 ? 0.582 10.853 -2.548 1.00 79.25 100 ALA A CA 1
ATOM 746 C C . ALA A 1 100 ? 0.115 12.305 -2.342 1.00 79.25 100 ALA A C 1
ATOM 748 O O . ALA A 1 100 ? -1.088 12.567 -2.303 1.00 79.25 100 ALA A O 1
ATOM 749 N N . THR A 1 101 ? 1.057 13.250 -2.288 1.00 80.69 101 THR A N 1
ATOM 750 C CA . THR A 1 101 ? 0.777 14.685 -2.165 1.00 80.69 101 THR A CA 1
ATOM 751 C C . THR A 1 101 ? 0.035 15.206 -3.392 1.00 80.69 101 THR A C 1
ATOM 753 O O . THR A 1 101 ? -1.011 15.840 -3.259 1.00 80.69 101 THR A O 1
ATOM 756 N N . SER A 1 102 ? 0.520 14.894 -4.600 1.00 78.81 102 SER A N 1
ATOM 757 C CA . SER A 1 102 ? -0.160 15.292 -5.841 1.00 78.81 102 SER A CA 1
ATOM 758 C C . SER A 1 102 ? -1.536 14.640 -5.987 1.00 78.81 102 SER A C 1
ATOM 760 O O . SER A 1 102 ? -2.457 15.300 -6.456 1.00 78.81 102 SER A O 1
ATOM 762 N N . ALA A 1 103 ? -1.706 13.403 -5.506 1.00 75.69 103 ALA A N 1
ATOM 763 C CA . ALA A 1 103 ? -2.978 12.683 -5.405 1.00 75.69 103 ALA A CA 1
ATOM 764 C C . ALA A 1 103 ? -3.959 13.235 -4.354 1.00 75.69 103 ALA A C 1
ATOM 766 O O . ALA A 1 103 ? -5.083 12.740 -4.248 1.00 75.69 103 ALA A O 1
ATOM 767 N N . GLY A 1 104 ? -3.574 14.254 -3.580 1.00 79.88 104 GLY A N 1
ATOM 768 C CA . GLY A 1 104 ? -4.428 14.835 -2.546 1.00 79.88 104 GLY A CA 1
ATOM 769 C C . GLY A 1 104 ? -4.689 13.886 -1.374 1.00 79.88 104 GLY A C 1
ATOM 770 O O . GLY A 1 104 ? -5.704 14.025 -0.682 1.00 79.88 104 GLY A O 1
ATOM 771 N N . ILE A 1 105 ? -3.800 12.913 -1.153 1.00 83.94 105 ILE A N 1
ATOM 772 C CA . ILE A 1 105 ? -3.870 12.022 0.003 1.00 83.94 105 ILE A CA 1
ATOM 773 C C . ILE A 1 105 ? -3.559 12.837 1.264 1.00 83.94 105 ILE A C 1
ATOM 775 O O . ILE A 1 105 ? -2.588 13.595 1.277 1.00 83.94 105 ILE A O 1
ATOM 779 N N . PRO A 1 106 ? -4.362 12.711 2.336 1.00 82.06 106 PRO A N 1
ATOM 780 C CA . PRO A 1 106 ? -4.084 13.397 3.590 1.00 82.06 106 PRO A CA 1
ATOM 781 C C . PRO A 1 106 ? -2.697 13.051 4.148 1.00 82.06 106 PRO A C 1
ATOM 783 O O . PRO A 1 106 ? -2.317 11.886 4.177 1.00 82.06 106 PRO A O 1
ATOM 786 N N . GLU A 1 107 ? -1.984 14.043 4.678 1.00 79.88 107 GLU A N 1
ATOM 787 C CA . GLU A 1 107 ? -0.718 13.811 5.396 1.00 79.88 107 GLU A CA 1
ATOM 788 C C . GLU A 1 107 ? -0.941 13.148 6.764 1.00 79.88 107 GLU A C 1
ATOM 790 O O . GLU A 1 107 ? -0.094 12.411 7.265 1.00 79.88 107 GLU A O 1
ATOM 795 N N . ALA A 1 108 ? -2.099 13.403 7.379 1.00 85.38 108 ALA A N 1
ATOM 796 C CA . ALA A 1 108 ? -2.458 12.815 8.660 1.00 85.38 108 ALA A CA 1
ATOM 797 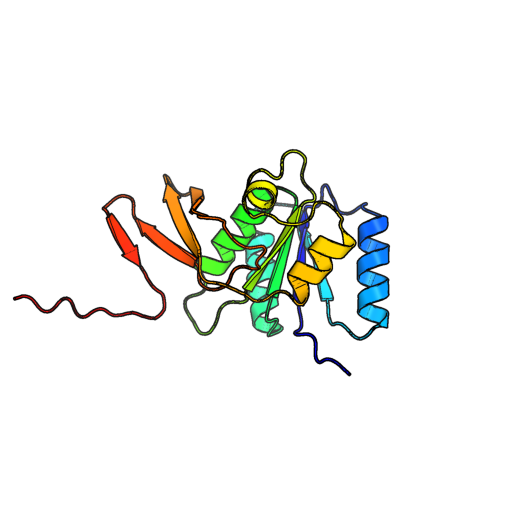C C . ALA A 1 108 ? -2.724 11.309 8.501 1.00 85.38 108 ALA A C 1
ATOM 799 O O . ALA A 1 108 ? -3.585 10.893 7.720 1.00 85.38 108 ALA A O 1
ATOM 800 N N . LEU A 1 109 ? -1.978 10.507 9.261 1.00 87.12 109 LEU A N 1
ATOM 801 C CA . LEU A 1 109 ? -1.919 9.051 9.142 1.00 87.12 109 LEU A CA 1
ATOM 802 C C . LEU A 1 109 ? -3.281 8.365 9.295 1.00 87.12 109 LEU A C 1
ATOM 804 O O . LEU A 1 109 ? -3.626 7.476 8.521 1.00 87.12 109 LEU A O 1
ATOM 808 N N . ASP A 1 110 ? -4.058 8.799 10.281 1.00 84.44 110 ASP A N 1
ATOM 809 C CA . ASP A 1 110 ? -5.413 8.331 10.567 1.00 84.44 110 ASP A CA 1
ATOM 810 C C . ASP A 1 110 ? -6.354 8.572 9.377 1.00 84.44 110 ASP A C 1
ATOM 812 O O . ASP A 1 110 ? -7.097 7.681 8.957 1.00 84.44 110 ASP A O 1
ATOM 816 N N . LYS A 1 111 ? -6.276 9.764 8.779 1.00 86.31 111 LYS A N 1
ATOM 817 C CA . LYS A 1 111 ? -7.087 10.145 7.619 1.00 86.31 111 LYS A CA 1
ATOM 818 C C . LYS A 1 111 ? -6.663 9.388 6.369 1.00 86.31 111 LYS A C 1
ATOM 820 O O . LYS A 1 111 ? -7.534 8.936 5.628 1.00 86.31 111 LYS A O 1
ATOM 825 N N . ALA A 1 112 ? -5.360 9.236 6.142 1.00 87.81 112 ALA A N 1
ATOM 826 C CA . ALA A 1 112 ? -4.824 8.472 5.021 1.00 87.81 112 ALA A CA 1
ATOM 827 C C . ALA A 1 112 ? -5.219 6.994 5.115 1.00 87.81 112 ALA A C 1
ATOM 829 O O . ALA A 1 112 ? -5.712 6.429 4.145 1.00 87.81 112 ALA A O 1
ATOM 830 N N . LEU A 1 113 ? -5.089 6.385 6.296 1.00 87.88 113 LEU A N 1
ATOM 831 C CA . LEU A 1 113 ? -5.450 4.988 6.520 1.00 87.88 113 LEU A CA 1
ATOM 832 C C . LEU A 1 113 ? -6.957 4.759 6.344 1.00 87.88 113 LEU A C 1
ATOM 834 O O . LEU A 1 113 ? -7.369 3.809 5.680 1.00 87.88 113 LEU A O 1
ATOM 838 N N . LYS A 1 114 ? -7.791 5.670 6.856 1.00 85.44 114 LYS A N 1
ATOM 839 C CA . LYS A 1 114 ? -9.243 5.617 6.649 1.00 85.44 114 LYS A CA 1
ATOM 840 C C . LYS A 1 114 ? -9.624 5.784 5.178 1.00 85.44 114 LYS A C 1
ATOM 842 O O . LYS A 1 114 ? -10.498 5.065 4.702 1.00 85.44 114 LYS A O 1
ATOM 847 N N . LEU A 1 115 ? -8.968 6.693 4.454 1.00 86.50 115 LEU A N 1
ATOM 848 C CA . LEU A 1 115 ? -9.155 6.850 3.010 1.00 86.50 115 LEU A CA 1
ATOM 849 C C . LEU A 1 115 ? -8.719 5.588 2.255 1.00 86.50 115 LEU A C 1
ATOM 851 O O . LEU A 1 115 ? -9.417 5.160 1.343 1.00 86.50 115 LEU A O 1
ATOM 855 N N . ALA A 1 116 ? -7.614 4.965 2.662 1.00 87.06 116 ALA A N 1
ATOM 856 C CA . ALA A 1 116 ? -7.114 3.735 2.061 1.00 87.06 116 ALA A CA 1
ATOM 857 C C . ALA A 1 116 ? -8.080 2.552 2.243 1.00 87.06 116 ALA A C 1
ATOM 859 O O . ALA A 1 116 ? -8.204 1.724 1.350 1.00 87.06 116 ALA A O 1
ATOM 860 N N . ILE A 1 117 ? -8.777 2.472 3.378 1.00 83.81 117 ILE A N 1
ATOM 861 C CA . ILE A 1 117 ? -9.675 1.351 3.699 1.00 83.81 117 ILE A CA 1
ATOM 862 C C . ILE A 1 117 ? -11.099 1.579 3.185 1.00 83.81 117 ILE A C 1
ATOM 864 O O . ILE A 1 117 ? -11.723 0.661 2.662 1.00 83.81 117 ILE A O 1
ATOM 868 N N . ALA A 1 118 ? -11.632 2.788 3.368 1.00 81.31 118 ALA A N 1
ATOM 869 C CA . ALA A 1 118 ? -13.045 3.099 3.150 1.00 81.31 118 ALA A CA 1
ATOM 870 C C . ALA A 1 118 ? -13.286 4.089 2.002 1.00 81.31 118 ALA A C 1
ATOM 872 O O . ALA A 1 118 ? -14.431 4.448 1.728 1.00 81.31 118 ALA A O 1
ATOM 873 N N . GLY A 1 119 ? -12.224 4.587 1.370 1.00 79.19 119 GLY A N 1
ATOM 874 C CA . GLY A 1 119 ? -12.333 5.497 0.241 1.00 79.19 119 GLY A CA 1
ATOM 875 C C . GLY A 1 119 ? -12.926 4.814 -0.984 1.00 79.19 119 GLY A C 1
ATOM 876 O O . GLY A 1 119 ? -12.721 3.625 -1.223 1.00 79.19 119 GLY A O 1
ATOM 877 N N . ASN A 1 120 ? -13.631 5.598 -1.798 1.00 75.38 120 ASN A N 1
ATOM 878 C CA . ASN A 1 120 ? -14.060 5.135 -3.110 1.00 75.38 120 ASN A CA 1
ATOM 879 C C . ASN A 1 120 ? -12.833 4.903 -3.993 1.00 75.38 120 ASN A C 1
ATOM 881 O O . ASN A 1 120 ? -11.883 5.689 -3.969 1.00 75.38 120 ASN A O 1
ATOM 885 N N . ALA A 1 121 ? -12.870 3.822 -4.763 1.00 78.81 121 ALA A N 1
ATOM 886 C CA . ALA A 1 121 ? -11.815 3.481 -5.697 1.00 78.81 121 ALA A CA 1
ATOM 887 C C . ALA A 1 121 ? -12.175 3.984 -7.107 1.00 78.81 121 ALA A C 1
ATOM 889 O O . ALA A 1 121 ? -13.318 3.830 -7.539 1.00 78.81 121 ALA A O 1
ATOM 890 N N . MET A 1 122 ? -11.212 4.573 -7.817 1.00 74.62 122 MET A N 1
ATOM 891 C CA . MET A 1 122 ? -11.382 5.168 -9.147 1.00 74.62 122 MET A CA 1
ATOM 892 C C . MET A 1 122 ? -10.277 4.730 -10.110 1.00 74.62 122 MET A C 1
ATOM 894 O O . MET A 1 122 ? -9.131 4.543 -9.701 1.00 74.62 122 MET A O 1
ATOM 898 N N . GLU A 1 123 ? -10.622 4.626 -11.391 1.00 75.25 123 GLU A N 1
ATOM 899 C CA . GLU A 1 123 ? -9.680 4.319 -12.470 1.00 75.25 123 GLU A CA 1
ATOM 900 C C . GLU A 1 123 ? -8.689 5.439 -12.747 1.00 75.25 123 GLU A C 1
ATOM 902 O O . GLU A 1 123 ? -9.053 6.613 -12.809 1.00 75.25 123 GLU A O 1
ATOM 907 N N . ILE A 1 124 ? -7.416 5.057 -12.873 1.00 72.69 124 ILE A N 1
ATOM 908 C CA . ILE A 1 124 ? -6.313 5.973 -13.155 1.00 72.69 124 ILE A CA 1
ATOM 909 C C . ILE A 1 124 ? -5.363 5.399 -14.191 1.00 72.69 124 ILE A C 1
ATOM 911 O O . ILE A 1 124 ? -5.198 4.187 -14.328 1.00 72.69 124 ILE A O 1
ATOM 915 N N . ASP A 1 125 ? -4.686 6.295 -14.893 1.00 72.81 125 ASP A N 1
ATOM 916 C CA . ASP A 1 125 ? -3.722 5.920 -15.907 1.00 72.81 125 ASP A CA 1
ATOM 917 C C . ASP A 1 125 ? -2.339 5.661 -15.293 1.00 72.81 125 ASP A C 1
ATOM 919 O O . ASP A 1 125 ? -1.819 6.423 -14.471 1.00 72.81 125 ASP A O 1
ATOM 923 N N . MET A 1 126 ? -1.701 4.589 -15.748 1.00 71.38 126 MET A N 1
ATOM 924 C CA . MET A 1 126 ? -0.280 4.329 -15.576 1.00 71.38 126 MET A CA 1
ATOM 925 C C . MET A 1 126 ? 0.439 4.364 -16.922 1.00 71.38 126 MET A C 1
ATOM 927 O O . MET A 1 126 ? 0.016 3.800 -17.932 1.00 71.38 126 MET A O 1
ATOM 931 N N . ALA A 1 127 ? 1.611 4.973 -16.911 1.00 66.38 127 ALA A N 1
ATOM 932 C CA . ALA A 1 127 ? 2.593 4.847 -17.970 1.00 66.38 127 ALA A CA 1
ATOM 933 C C . ALA A 1 127 ? 3.680 3.852 -17.547 1.00 66.38 127 ALA A C 1
ATOM 935 O O . ALA A 1 127 ? 3.955 3.672 -16.363 1.00 66.38 127 ALA A O 1
ATOM 936 N N . ARG A 1 128 ? 4.355 3.223 -18.507 1.00 63.34 128 ARG A N 1
ATOM 937 C CA . ARG A 1 128 ? 5.609 2.502 -18.251 1.00 63.34 128 ARG A CA 1
ATOM 938 C C . ARG A 1 128 ? 6.675 2.995 -19.215 1.00 63.34 128 ARG A C 1
ATOM 940 O O . ARG A 1 128 ? 6.504 2.915 -20.427 1.00 63.34 128 ARG A O 1
ATOM 947 N N . VAL A 1 129 ? 7.783 3.484 -18.667 1.00 61.41 129 VAL A N 1
ATOM 948 C CA . VAL A 1 129 ? 8.924 4.014 -19.417 1.00 61.41 129 VAL A CA 1
ATOM 949 C C . VAL A 1 129 ? 10.176 3.252 -18.993 1.00 61.41 129 VAL A C 1
ATOM 951 O O . VAL A 1 129 ? 10.536 3.264 -17.819 1.00 61.41 129 VAL A O 1
ATOM 954 N N . ASN A 1 130 ? 10.854 2.588 -19.936 1.00 56.56 130 ASN A N 1
ATOM 955 C CA . ASN A 1 130 ? 12.096 1.834 -19.688 1.00 56.56 130 ASN A CA 1
ATOM 956 C C . ASN A 1 130 ? 11.995 0.855 -18.502 1.00 56.56 130 ASN A C 1
ATOM 958 O O . ASN A 1 130 ? 12.819 0.886 -17.589 1.00 56.56 130 ASN A O 1
ATOM 962 N N . ASP A 1 131 ? 10.937 0.042 -18.479 1.00 54.66 131 ASP A N 1
ATOM 963 C CA . ASP A 1 131 ? 10.634 -0.910 -17.398 1.00 54.66 131 ASP A CA 1
ATOM 964 C C . ASP A 1 131 ? 10.381 -0.311 -16.011 1.00 54.66 131 ASP A C 1
ATOM 966 O O . ASP A 1 131 ? 10.219 -1.043 -15.036 1.00 54.66 131 ASP A O 1
ATOM 970 N N . LYS A 1 132 ? 10.251 1.013 -15.925 1.00 52.75 132 LYS A N 1
ATOM 971 C CA . LYS A 1 132 ? 9.799 1.719 -14.731 1.00 52.75 132 LYS A CA 1
ATOM 972 C C . LYS A 1 132 ? 8.364 2.170 -14.930 1.00 52.75 132 LYS A C 1
ATOM 974 O O . LYS A 1 132 ? 8.036 2.812 -15.927 1.00 52.75 132 LYS A O 1
ATOM 979 N N . THR A 1 133 ? 7.506 1.831 -13.983 1.00 59.84 133 THR A N 1
ATOM 980 C CA . THR A 1 133 ? 6.115 2.276 -13.999 1.00 59.84 133 THR A CA 1
ATOM 981 C C . THR A 1 133 ? 6.048 3.723 -13.507 1.00 59.84 133 THR A C 1
ATOM 983 O O . THR A 1 133 ? 6.755 4.103 -12.579 1.00 59.84 133 THR A O 1
ATOM 986 N N . CYS A 1 134 ? 5.232 4.554 -14.132 1.00 53.12 134 CYS A N 1
ATOM 987 C CA . CYS A 1 134 ? 4.991 5.946 -13.784 1.00 53.12 134 CYS A CA 1
ATOM 988 C C . CYS A 1 134 ? 3.481 6.141 -13.660 1.00 53.12 134 CYS A C 1
ATOM 990 O O . CYS A 1 134 ? 2.713 5.593 -14.444 1.00 53.12 134 CYS A O 1
ATOM 992 N N . PHE A 1 135 ? 3.040 6.921 -12.684 1.00 57.41 135 PHE A N 1
ATOM 993 C CA . PHE A 1 135 ? 1.623 7.223 -12.524 1.00 57.41 135 PHE A CA 1
ATOM 994 C C . PHE A 1 135 ? 1.287 8.497 -13.292 1.00 57.41 135 PHE A C 1
ATOM 996 O O . PHE A 1 135 ? 2.023 9.480 -13.202 1.00 57.41 135 PHE A O 1
ATOM 1003 N N . MET A 1 136 ? 0.171 8.498 -14.016 1.00 42.62 136 MET A N 1
ATOM 1004 C CA . MET A 1 136 ? -0.412 9.708 -14.585 1.00 42.62 136 MET A CA 1
ATOM 1005 C C . MET A 1 136 ? -1.713 9.991 -13.843 1.00 42.62 136 MET A C 1
ATOM 1007 O O . MET A 1 136 ? -2.792 9.578 -14.254 1.00 42.62 136 MET A O 1
ATOM 1011 N N . ALA A 1 137 ? -1.613 10.684 -12.712 1.00 42.88 137 ALA A N 1
ATOM 1012 C CA . ALA A 1 137 ? -2.791 11.129 -11.987 1.00 42.88 137 ALA A CA 1
ATOM 1013 C C . ALA A 1 137 ? -3.136 12.558 -12.427 1.00 42.88 137 ALA A C 1
ATOM 1015 O O . ALA A 1 137 ? -2.394 13.502 -12.160 1.00 42.88 137 ALA A O 1
ATOM 1016 N N . ARG A 1 138 ? -4.272 12.735 -13.111 1.00 31.06 138 ARG A N 1
ATOM 1017 C CA . ARG A 1 138 ? -4.909 14.051 -13.240 1.00 31.06 138 ARG A CA 1
ATOM 1018 C C . ARG A 1 138 ? -5.836 14.200 -12.040 1.00 31.06 138 ARG A C 1
ATOM 1020 O O . ARG A 1 138 ? -6.929 13.646 -12.021 1.00 31.06 138 ARG A O 1
ATOM 1027 N N . VAL A 1 139 ? -5.348 14.857 -10.996 1.00 38.56 139 VAL A N 1
ATOM 1028 C CA . VAL A 1 139 ? -5.987 14.828 -9.678 1.00 38.56 139 VAL A CA 1
ATOM 1029 C C . VAL A 1 139 ? -6.883 16.045 -9.538 1.00 38.56 139 VAL A C 1
ATOM 1031 O O . VAL A 1 139 ? -6.394 17.169 -9.511 1.00 38.56 139 VAL A O 1
ATOM 1034 N N . ASN A 1 140 ? -8.190 15.811 -9.445 1.00 29.33 140 ASN A N 1
ATOM 1035 C CA . ASN A 1 140 ? -9.127 16.811 -8.938 1.00 29.33 140 ASN A CA 1
ATOM 1036 C C . ASN A 1 140 ? -9.971 16.313 -7.759 1.00 29.33 140 ASN A C 1
ATOM 1038 O O . ASN A 1 140 ? -10.732 17.108 -7.229 1.00 29.33 140 ASN A O 1
ATOM 1042 N N . ASP A 1 141 ? -9.809 15.072 -7.284 1.00 34.75 141 ASP A N 1
ATOM 1043 C CA . ASP A 1 141 ? -10.554 14.590 -6.117 1.00 34.75 141 ASP A CA 1
ATOM 1044 C C . ASP A 1 141 ? -9.770 13.554 -5.296 1.00 34.75 141 ASP A C 1
ATOM 1046 O O . ASP A 1 141 ? -9.009 12.737 -5.820 1.00 34.75 141 ASP A O 1
ATOM 1050 N N . LYS A 1 142 ? -9.956 13.621 -3.973 1.00 39.16 142 LYS A N 1
ATOM 1051 C CA . LYS A 1 142 ? -9.300 12.820 -2.923 1.00 39.16 142 LYS A CA 1
ATOM 1052 C C . LYS A 1 142 ? -9.750 11.354 -3.010 1.00 39.16 142 LYS A C 1
ATOM 1054 O O . LYS A 1 142 ? -10.864 11.052 -2.583 1.00 39.16 142 LYS A O 1
ATOM 1059 N N . THR A 1 143 ? -8.930 10.442 -3.546 1.00 45.44 143 THR A N 1
ATOM 1060 C CA . THR A 1 143 ? -9.454 9.123 -3.971 1.00 45.44 143 THR A CA 1
ATOM 1061 C C . THR A 1 143 ? -8.451 7.964 -3.849 1.00 45.44 143 THR A C 1
ATOM 1063 O O . THR A 1 143 ? -7.243 8.178 -3.917 1.00 45.44 143 THR A O 1
ATOM 1066 N N . CYS A 1 144 ? -8.963 6.734 -3.679 1.00 43.75 144 CYS A N 1
ATOM 1067 C CA . CYS A 1 144 ? -8.220 5.474 -3.834 1.00 43.75 144 CYS A CA 1
ATOM 1068 C C . CYS A 1 144 ? -8.268 4.984 -5.289 1.00 43.75 144 CYS A C 1
ATOM 1070 O O . CYS A 1 144 ? -9.152 5.374 -6.049 1.00 43.75 144 CYS A O 1
ATOM 1072 N N . PHE A 1 145 ? -7.345 4.109 -5.692 1.00 48.59 145 PHE A N 1
ATOM 1073 C CA . PHE A 1 145 ? -7.128 3.775 -7.104 1.00 48.59 145 PHE A CA 1
ATOM 1074 C C . PHE A 1 145 ? -7.601 2.349 -7.439 1.00 48.59 145 PHE A C 1
ATOM 1076 O O . PHE A 1 145 ? -7.210 1.398 -6.770 1.00 48.59 145 PHE A O 1
ATOM 1083 N N . LYS A 1 146 ? -8.417 2.156 -8.479 1.00 33.84 146 LYS A N 1
ATOM 1084 C CA . LYS A 1 146 ? -8.839 0.842 -9.014 1.00 33.84 146 LYS A CA 1
ATOM 1085 C C . LYS A 1 146 ? -8.704 0.844 -10.520 1.00 33.84 146 LYS A C 1
ATOM 1087 O O . LYS A 1 146 ? -9.227 1.756 -11.103 1.00 33.84 146 LYS A O 1
ATOM 1092 N N . ASN A 1 147 ? -8.168 -0.201 -11.145 1.00 34.31 147 ASN A N 1
ATOM 1093 C CA . ASN A 1 147 ? -8.000 -0.311 -12.605 1.00 34.31 147 ASN A CA 1
ATOM 1094 C C . ASN A 1 147 ? -7.023 0.729 -13.172 1.00 34.31 147 ASN A C 1
ATOM 1096 O O . ASN A 1 147 ? -7.328 1.898 -13.390 1.00 34.31 147 ASN A O 1
ATOM 1100 N N . LEU A 1 148 ? -5.805 0.242 -13.378 1.00 44.09 148 LEU A N 1
ATOM 1101 C CA . LEU A 1 148 ? -4.671 0.998 -13.878 1.00 44.09 148 LEU A CA 1
ATOM 1102 C C . LEU A 1 148 ? -4.627 0.818 -15.402 1.00 44.09 148 LEU A C 1
ATOM 1104 O O . LEU A 1 148 ? -4.427 -0.302 -15.880 1.00 44.09 148 LEU A O 1
ATOM 1108 N N . PHE A 1 149 ? -4.847 1.883 -16.173 1.00 36.88 149 PHE A N 1
ATOM 1109 C CA . PHE A 1 149 ? -4.671 1.834 -17.630 1.00 36.88 149 PHE A CA 1
ATOM 1110 C C . PHE A 1 149 ? -3.188 1.833 -17.980 1.00 36.88 149 PHE A C 1
ATOM 1112 O O . PHE A 1 149 ? -2.389 2.420 -17.264 1.00 36.88 149 PHE A O 1
ATOM 1119 N N . TYR A 1 150 ? -2.804 1.183 -19.076 1.00 43.62 150 TYR A N 1
ATOM 1120 C CA . TYR A 1 150 ? -1.403 1.045 -19.466 1.00 43.62 150 TYR A CA 1
ATOM 1121 C C . TYR A 1 150 ? -1.168 1.719 -20.817 1.00 43.62 150 TYR A C 1
ATOM 1123 O O . TYR A 1 150 ? -1.772 1.312 -21.810 1.00 43.62 150 TYR A O 1
ATOM 1131 N N . GLN A 1 151 ? -0.277 2.711 -20.883 1.00 35.38 151 GLN A N 1
ATOM 1132 C CA . GLN A 1 151 ? 0.202 3.265 -22.154 1.00 35.38 151 GLN A CA 1
ATOM 1133 C C . GLN A 1 151 ? 1.604 2.726 -22.468 1.00 35.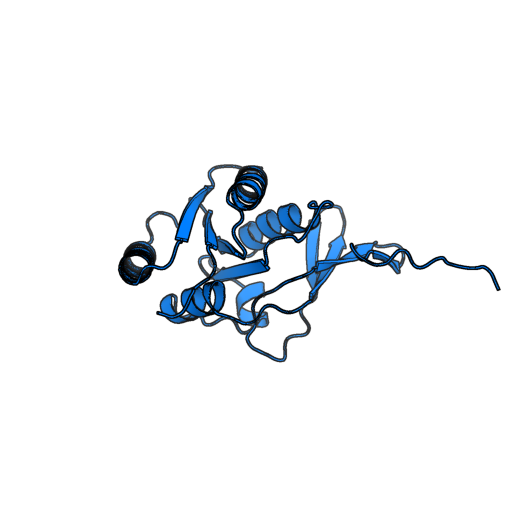38 151 GLN A C 1
ATOM 1135 O O . GLN A 1 151 ? 2.556 2.962 -21.720 1.00 35.38 151 GLN A O 1
ATOM 1140 N N . TYR A 1 152 ? 1.739 1.996 -23.578 1.00 38.25 152 TYR A N 1
ATOM 1141 C CA . TYR A 1 152 ? 3.046 1.655 -24.141 1.00 38.25 152 TYR A CA 1
ATOM 1142 C C . TYR A 1 152 ? 3.662 2.893 -24.813 1.00 38.25 152 TYR A C 1
ATOM 1144 O O . TYR A 1 152 ? 2.954 3.722 -25.386 1.00 38.25 152 TYR A O 1
ATOM 1152 N N . GLY A 1 153 ? 4.997 2.993 -24.802 1.00 33.09 153 GLY A N 1
ATOM 1153 C CA . GLY A 1 153 ? 5.758 4.072 -25.457 1.00 33.09 153 GLY A CA 1
ATOM 1154 C C . GLY A 1 153 ? 5.596 4.168 -26.985 1.00 33.09 153 GLY A C 1
ATOM 1155 O O . GLY A 1 153 ? 6.216 5.020 -27.608 1.00 33.09 153 GLY A O 1
ATOM 1156 N N . ASP A 1 154 ? 4.768 3.315 -27.588 1.00 38.25 154 ASP A N 1
ATOM 1157 C CA . ASP A 1 154 ? 4.376 3.332 -29.000 1.00 38.25 154 ASP A CA 1
ATOM 1158 C C . ASP A 1 154 ? 2.967 3.921 -29.236 1.00 38.25 154 ASP A C 1
ATOM 1160 O O . ASP A 1 154 ? 2.447 3.863 -30.349 1.00 38.25 154 ASP A O 1
ATOM 1164 N N . GLY A 1 155 ? 2.334 4.477 -28.195 1.00 37.06 155 GLY A N 1
ATOM 1165 C CA . GLY A 1 155 ? 1.006 5.088 -28.272 1.00 37.06 155 GLY A CA 1
ATOM 1166 C C . GLY A 1 155 ? -0.164 4.106 -28.146 1.00 37.06 155 GLY A C 1
ATOM 1167 O O . GLY A 1 155 ? -1.314 4.525 -28.291 1.00 37.06 155 GLY A O 1
ATOM 1168 N N . ARG A 1 156 ? 0.078 2.818 -27.860 1.00 34.62 156 ARG A N 1
ATOM 1169 C CA . ARG A 1 156 ? -0.993 1.836 -27.626 1.00 34.62 156 ARG A CA 1
ATOM 1170 C C . ARG A 1 156 ? -1.451 1.827 -26.168 1.00 34.62 156 ARG A C 1
ATOM 1172 O O . ARG A 1 156 ? -0.641 1.734 -25.248 1.00 34.62 156 ARG A O 1
ATOM 1179 N N . PHE A 1 157 ? -2.769 1.863 -25.979 1.00 38.84 157 PHE A N 1
ATOM 1180 C CA . PHE A 1 157 ? -3.428 1.702 -24.683 1.00 38.84 157 PHE A CA 1
ATOM 1181 C C . PHE A 1 157 ? -3.837 0.240 -24.487 1.00 38.84 157 PHE A C 1
ATOM 1183 O O . PHE A 1 157 ? -4.430 -0.360 -25.387 1.00 38.84 157 PHE A O 1
ATOM 1190 N N . TRP A 1 158 ? -3.544 -0.334 -23.321 1.00 38.28 158 TRP A N 1
ATOM 1191 C CA . TRP A 1 158 ? -4.029 -1.655 -22.924 1.00 38.28 158 TRP A CA 1
ATOM 1192 C C . TRP A 1 158 ? -5.001 -1.537 -21.749 1.00 38.28 158 TRP A C 1
ATOM 1194 O O . TRP A 1 158 ? -4.743 -0.822 -20.781 1.00 38.28 158 TRP A O 1
ATOM 1204 N N . HIS A 1 159 ? -6.122 -2.250 -21.857 1.00 39.28 159 HIS A N 1
ATOM 1205 C CA . HIS A 1 159 ? -7.188 -2.314 -20.863 1.00 39.28 159 HIS A CA 1
ATOM 1206 C C . HIS A 1 159 ? -7.448 -3.791 -20.536 1.00 39.28 159 HIS A C 1
ATOM 1208 O O . HIS A 1 159 ? -7.712 -4.557 -21.466 1.00 39.28 159 HIS A O 1
ATOM 1214 N N . PRO A 1 160 ? -7.463 -4.205 -19.255 1.00 39.31 160 PRO A N 1
ATOM 1215 C CA . PRO A 1 160 ? -7.717 -5.602 -18.883 1.00 39.31 160 PRO A CA 1
ATOM 1216 C C . PRO A 1 160 ? -9.120 -6.128 -19.247 1.00 39.31 160 PRO A C 1
ATOM 1218 O O . PRO A 1 160 ? -9.350 -7.327 -19.155 1.00 39.31 160 PRO A O 1
ATOM 1221 N N . TYR A 1 161 ? -10.041 -5.270 -19.708 1.00 38.03 161 TYR A N 1
ATOM 1222 C CA . TYR A 1 161 ? -11.426 -5.633 -20.041 1.00 38.03 161 TYR A CA 1
ATOM 1223 C C . TYR A 1 161 ? -11.853 -5.287 -21.476 1.00 38.03 161 TYR A C 1
ATOM 1225 O O . TYR A 1 161 ? -13.002 -5.529 -21.837 1.00 38.03 161 TYR A O 1
ATOM 1233 N N . TYR A 1 162 ? -10.961 -4.768 -22.328 1.00 32.03 162 TYR A N 1
ATOM 1234 C CA . TYR A 1 162 ? -11.321 -4.409 -23.705 1.00 32.03 162 TYR A CA 1
ATOM 1235 C C . TYR A 1 162 ? -10.435 -5.110 -24.740 1.00 32.03 162 TYR A C 1
ATOM 1237 O O . TYR A 1 162 ? -9.395 -4.602 -25.157 1.00 32.03 162 TYR A O 1
ATOM 1245 N N . HIS A 1 163 ? -10.928 -6.235 -25.265 1.00 31.22 163 HIS A N 1
ATOM 1246 C CA . HIS A 1 163 ? -10.650 -6.611 -26.650 1.00 31.22 163 HIS A CA 1
ATOM 1247 C C . HIS A 1 163 ? -11.433 -5.657 -27.559 1.00 31.22 163 HIS A C 1
ATOM 1249 O O . HIS A 1 163 ? -12.561 -5.942 -27.959 1.00 31.22 163 HIS A O 1
ATOM 1255 N N . ARG A 1 164 ? -10.857 -4.503 -27.916 1.00 33.84 164 ARG A N 1
ATOM 1256 C CA . ARG A 1 164 ? -11.332 -3.811 -29.118 1.00 33.84 164 ARG A CA 1
ATOM 1257 C C . ARG A 1 164 ? -10.869 -4.642 -30.309 1.00 33.84 164 ARG A C 1
ATOM 1259 O O . ARG A 1 164 ? -9.698 -4.606 -30.677 1.00 33.84 164 ARG A O 1
ATOM 1266 N N . ASN A 1 165 ? -11.798 -5.397 -30.892 1.00 33.28 165 ASN A N 1
ATOM 1267 C CA . ASN A 1 165 ? -11.702 -5.820 -32.281 1.00 33.28 165 ASN A CA 1
ATOM 1268 C C . ASN A 1 165 ? -11.446 -4.562 -33.116 1.00 33.28 165 ASN A C 1
ATOM 1270 O O . ASN A 1 165 ? -12.366 -3.797 -33.399 1.00 33.28 165 ASN A O 1
ATOM 1274 N N . ALA A 1 166 ? -10.186 -4.332 -33.481 1.00 34.50 166 ALA A N 1
ATOM 1275 C CA . ALA A 1 166 ? -9.834 -3.416 -34.548 1.00 34.50 166 ALA A CA 1
ATOM 1276 C C . ALA A 1 166 ? -10.255 -4.084 -35.863 1.00 34.50 166 ALA A C 1
ATOM 1278 O O . ALA A 1 166 ? -9.451 -4.682 -36.578 1.00 34.50 166 ALA A O 1
ATOM 1279 N N . GLY A 1 167 ? -11.561 -4.041 -36.130 1.00 29.42 167 GLY A N 1
ATOM 1280 C CA . GLY A 1 167 ? -12.090 -4.217 -37.466 1.00 29.42 167 GLY A CA 1
ATOM 1281 C C . GLY A 1 167 ? -11.452 -3.159 -38.351 1.00 29.42 167 GLY A C 1
ATOM 1282 O O . GLY A 1 167 ? -11.559 -1.965 -38.080 1.00 29.42 167 GLY A O 1
ATOM 1283 N N . LYS A 1 168 ? -10.742 -3.630 -39.375 1.00 34.28 168 LYS A N 1
ATOM 1284 C CA . LYS A 1 168 ? -10.380 -2.829 -40.535 1.00 34.28 168 LYS A CA 1
ATOM 1285 C C . LYS A 1 168 ? -11.667 -2.257 -41.129 1.00 34.28 168 LYS A C 1
ATOM 1287 O O . LYS A 1 168 ? -12.559 -3.025 -41.484 1.00 34.28 168 LYS A O 1
ATOM 1292 N N . THR A 1 169 ? -11.710 -0.945 -41.269 1.00 36.19 169 THR A N 1
ATOM 1293 C CA . THR A 1 169 ? -12.458 -0.255 -42.323 1.00 36.19 169 THR A CA 1
ATOM 1294 C C . THR A 1 169 ? -11.506 0.731 -42.952 1.00 36.19 169 THR A C 1
ATOM 1296 O O . THR A 1 169 ? -10.897 1.489 -42.161 1.00 36.19 169 THR A O 1
#

Radius of gyration: 16.13 Å; Cα contacts (8 Å, |Δi|>4): 297; chains: 1; bounding box: 36×32×60 Å

InterPro domains:
  IPR001206 Diacylglycerol kinase, catalytic domain [PF00781] (8-129)
  IPR001206 Diacylglycerol kinase, catalytic domain [PS50146] (2-133)
  IPR001206 Diacylglycerol kinase, catalytic domain [SM00046] (6-132)
  IPR005218 Diacylglycerol/lipid kinase [TIGR00147] (1-137)
  IPR016064 NAD kinase/diacylglycerol kinase-like domain superfamily [SSF111331] (7-136)
  IPR017438 Inorganic polyphosphate/ATP-NAD kinase, N-terminal [G3DSA:3.40.50.10330] (2-130)
  IPR050187 Lipid Phosphate Formation and Regulation [PTHR12358] (12-150)

Foldseek 3Di:
DPDWFAEEEEAEPVQPPPPVLVVLVVVVVVVVHHYHYDYDDDQPVLLVVQVVCVVVVTQEYEQHEAPVSLQSNVVSQVVDLDDFGHWYAYAYNYDCNVVCVQQVQDVDRNSSVCCRGPFAEDAFEWEADPNGIDGDDPHDDNGIYGFYWYADPVGDIDGSPDPPPPDDD